Protein AF-A0AAV0WP36-F1 (afdb_monomer_lite)

Radius of gyration: 12.71 Å; chains: 1; bounding box: 30×23×37 Å

Secondary structure (DSSP, 8-state):
-EEE--HHHHHHHHHHTTS-EEEEEE-SSSTT--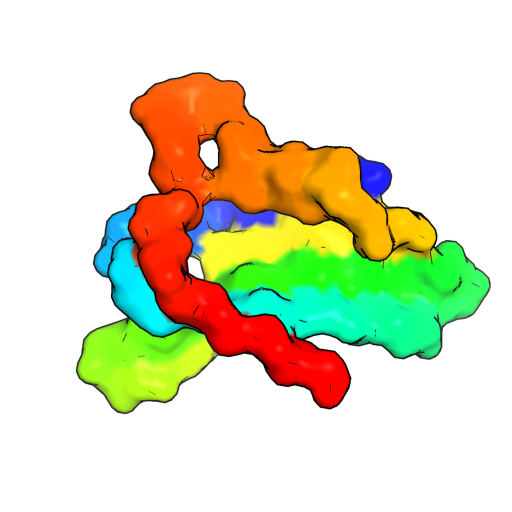EEEEEEEE-TTS-EEEEEEEEES--SHHHHHHHHH--SSS-S---S-EE---

Foldseek 3Di:
DDKDADPVLLVVLVVFLQDEWEWDKDFPPDPVGWIKIWIWGQDPVRDTDGSMIDTGSDDDPVRVCCNQADDDPDGSHPYPDYDYDD

Structure (mmCIF, N/CA/C/O backbone):
data_AF-A0AAV0WP36-F1
#
_entry.id   AF-A0AAV0WP36-F1
#
loop_
_atom_site.group_PDB
_atom_site.id
_atom_site.type_symbol
_atom_site.label_atom_id
_atom_site.label_alt_id
_atom_site.label_comp_id
_atom_site.label_asym_id
_atom_site.label_entity_id
_atom_site.label_seq_id
_atom_site.pdbx_PDB_ins_code
_atom_site.Cartn_x
_atom_site.Cartn_y
_atom_site.Cartn_z
_atom_site.occupancy
_atom_site.B_iso_or_equiv
_atom_site.auth_seq_id
_atom_site.auth_comp_id
_atom_site.auth_asym_id
_atom_site.auth_atom_id
_atom_site.pdbx_PDB_model_num
ATOM 1 N N . MET A 1 1 ? 10.999 1.410 -7.401 1.00 86.94 1 MET A N 1
ATOM 2 C CA . MET A 1 1 ? 9.810 1.418 -6.531 1.00 86.94 1 MET A CA 1
ATOM 3 C C . MET A 1 1 ? 9.776 2.734 -5.782 1.00 86.94 1 MET A C 1
ATOM 5 O O . MET A 1 1 ? 10.785 3.096 -5.189 1.00 86.94 1 MET A O 1
ATOM 9 N N . LEU A 1 2 ? 8.650 3.432 -5.842 1.00 91.88 2 LEU A N 1
ATOM 10 C CA . LEU A 1 2 ? 8.376 4.676 -5.134 1.00 91.88 2 LEU A CA 1
ATOM 11 C C . LEU A 1 2 ? 7.147 4.452 -4.252 1.00 91.88 2 LEU A C 1
ATOM 13 O O . LEU A 1 2 ? 6.141 3.951 -4.743 1.00 91.88 2 LEU A O 1
ATOM 17 N N . ILE A 1 3 ? 7.238 4.810 -2.973 1.00 92.12 3 ILE A N 1
ATOM 18 C CA . ILE A 1 3 ? 6.126 4.710 -2.022 1.00 92.12 3 ILE A CA 1
ATOM 19 C C . ILE A 1 3 ? 5.671 6.125 -1.685 1.00 92.12 3 ILE A C 1
ATOM 21 O O . ILE A 1 3 ? 6.498 6.964 -1.328 1.00 92.12 3 ILE A O 1
ATOM 25 N N . ILE A 1 4 ? 4.368 6.370 -1.797 1.00 92.31 4 ILE A N 1
ATOM 26 C CA . ILE A 1 4 ? 3.736 7.643 -1.457 1.00 92.31 4 ILE A CA 1
ATOM 27 C C . ILE A 1 4 ? 2.807 7.392 -0.272 1.00 92.31 4 ILE A C 1
ATOM 29 O O . ILE A 1 4 ? 1.879 6.584 -0.353 1.00 92.31 4 ILE A O 1
ATOM 33 N N . LEU A 1 5 ? 3.097 8.082 0.828 1.00 90.50 5 LEU A N 1
ATOM 34 C CA . LEU A 1 5 ? 2.336 8.046 2.069 1.00 90.50 5 LEU A CA 1
ATOM 35 C C . LEU A 1 5 ? 2.427 9.430 2.718 1.00 90.50 5 LEU A C 1
ATOM 37 O O . LEU A 1 5 ? 3.486 9.807 3.222 1.00 90.50 5 LEU A O 1
ATOM 41 N N . THR A 1 6 ? 1.345 10.203 2.674 1.00 91.88 6 THR A N 1
ATOM 42 C CA . THR A 1 6 ? 1.272 11.495 3.371 1.00 91.88 6 THR A CA 1
ATOM 43 C C . THR A 1 6 ? 1.053 11.292 4.871 1.00 91.88 6 THR A C 1
ATOM 45 O O . THR A 1 6 ? 0.647 10.215 5.309 1.00 91.88 6 THR A O 1
ATOM 48 N N . GLU A 1 7 ? 1.283 12.325 5.686 1.00 90.56 7 GLU A N 1
ATOM 49 C CA . GLU A 1 7 ? 1.008 12.230 7.128 1.00 90.56 7 GLU A CA 1
ATOM 50 C C . GLU A 1 7 ? -0.482 11.979 7.415 1.00 90.56 7 GLU A C 1
ATOM 52 O O . GLU A 1 7 ? -0.799 11.127 8.239 1.00 90.56 7 GLU A O 1
ATOM 57 N N . THR A 1 8 ? -1.401 12.594 6.661 1.00 92.44 8 THR A N 1
ATOM 58 C CA . THR A 1 8 ? -2.842 12.305 6.775 1.00 92.44 8 THR A CA 1
ATOM 59 C C . THR A 1 8 ? -3.153 10.849 6.439 1.00 92.44 8 THR A C 1
ATOM 61 O O . THR A 1 8 ? -3.832 10.166 7.200 1.00 92.44 8 THR A O 1
ATOM 64 N N . GLN A 1 9 ? -2.619 10.334 5.330 1.00 92.38 9 GLN A N 1
ATOM 65 C CA . GLN A 1 9 ? -2.808 8.936 4.942 1.00 92.38 9 GLN A CA 1
ATOM 66 C C . GLN A 1 9 ? -2.250 7.969 5.991 1.00 92.38 9 GLN A C 1
ATOM 68 O O . GLN A 1 9 ? -2.854 6.942 6.282 1.00 92.38 9 GLN A O 1
ATOM 73 N N . LYS A 1 10 ? -1.126 8.327 6.611 1.00 89.62 10 LYS A N 1
ATOM 74 C CA . LYS A 1 10 ? -0.509 7.574 7.700 1.00 89.62 10 LYS A CA 1
ATOM 75 C C . LYS A 1 10 ? -1.363 7.565 8.967 1.00 89.62 10 LYS A C 1
ATOM 77 O O . LYS A 1 10 ? -1.455 6.529 9.619 1.00 89.62 10 LYS A O 1
ATOM 82 N N . GLU A 1 11 ? -1.988 8.681 9.329 1.00 91.31 11 GLU A N 1
ATOM 83 C CA . GLU A 1 11 ? -2.940 8.746 10.446 1.00 91.31 11 GLU A CA 1
ATOM 84 C C . GLU A 1 11 ? -4.197 7.919 10.170 1.00 91.31 11 GLU A C 1
ATOM 86 O O . GLU A 1 11 ? -4.628 7.147 11.026 1.00 91.31 11 GLU A O 1
ATOM 91 N N . VAL A 1 12 ? -4.726 8.000 8.949 1.00 91.12 12 VAL A N 1
ATOM 92 C CA . VAL A 1 12 ? -5.860 7.190 8.491 1.00 91.12 12 VAL A CA 1
ATOM 93 C C . VAL A 1 12 ? -5.516 5.696 8.529 1.00 91.12 12 VAL A C 1
ATOM 95 O O . VAL A 1 12 ? -6.281 4.897 9.070 1.00 91.12 12 VAL A O 1
ATOM 98 N N . LEU A 1 13 ? -4.326 5.312 8.059 1.00 88.81 13 LEU A N 1
ATOM 99 C CA . LEU A 1 13 ? -3.842 3.933 8.110 1.00 88.81 13 LEU A CA 1
ATOM 100 C C . LEU A 1 13 ? -3.672 3.436 9.552 1.00 88.81 13 LEU A C 1
ATOM 102 O O . LEU A 1 13 ? -4.017 2.298 9.849 1.00 88.81 13 LEU A O 1
ATOM 106 N N . LYS A 1 14 ? -3.207 4.285 10.476 1.00 87.62 14 LYS A N 1
ATOM 107 C CA . LYS A 1 14 ? -3.159 3.948 11.909 1.00 87.62 14 LYS A CA 1
ATOM 108 C C . LYS A 1 14 ? -4.553 3.773 12.517 1.00 87.62 14 LYS A C 1
ATOM 110 O O . LYS A 1 14 ? -4.719 2.898 13.361 1.00 87.62 14 LYS A O 1
ATOM 115 N N . LYS A 1 15 ? -5.531 4.596 12.116 1.00 90.88 15 LYS A N 1
ATOM 116 C CA . LYS A 1 15 ? -6.903 4.551 12.648 1.00 90.88 15 LYS A CA 1
ATOM 117 C C . LYS A 1 15 ? -7.665 3.314 12.159 1.00 90.88 15 LYS A C 1
ATOM 119 O O . LYS A 1 15 ? -8.320 2.663 12.965 1.00 90.88 15 LYS A O 1
ATOM 124 N N . PHE A 1 16 ? -7.563 2.979 10.872 1.00 90.44 16 PHE A N 1
ATOM 125 C CA . PHE A 1 16 ? -8.412 1.955 10.240 1.00 90.44 16 PHE A CA 1
ATOM 126 C C . PHE A 1 16 ? -7.666 0.717 9.733 1.00 90.44 16 PHE A C 1
ATOM 128 O O . PHE A 1 16 ? -8.295 -0.279 9.381 1.00 90.44 16 PHE A O 1
ATOM 135 N N . GLY A 1 17 ? -6.332 0.727 9.715 1.00 85.44 17 GLY A N 1
ATOM 136 C CA . GLY A 1 17 ? -5.521 -0.345 9.128 1.00 85.44 17 GLY A CA 1
ATOM 137 C C . GLY A 1 17 ? -5.527 -1.671 9.892 1.00 85.44 17 GLY A C 1
ATOM 138 O O . GLY A 1 17 ? -4.997 -2.660 9.392 1.00 85.44 17 GLY A O 1
ATOM 139 N N . SER A 1 18 ? -6.122 -1.724 11.087 1.00 83.56 18 SER A N 1
ATOM 140 C CA . SER A 1 18 ? -6.411 -2.972 11.809 1.00 83.56 18 SER A CA 1
ATOM 141 C C . SER A 1 18 ? -7.721 -3.639 11.370 1.00 83.56 18 SER A C 1
ATOM 143 O O . SER A 1 18 ? -7.947 -4.801 11.704 1.00 83.56 18 SER A O 1
ATOM 145 N N . GLY A 1 19 ? -8.572 -2.912 10.639 1.00 83.94 19 GLY A N 1
ATOM 146 C CA . GLY A 1 19 ? -9.858 -3.370 10.129 1.00 83.94 19 GLY A CA 1
ATOM 147 C C . GLY A 1 19 ? -9.735 -4.115 8.801 1.00 83.94 19 GLY A C 1
ATOM 148 O O . GLY A 1 19 ? -8.866 -4.966 8.626 1.00 83.94 19 GLY A O 1
ATOM 149 N N . LYS A 1 20 ? -10.636 -3.815 7.860 1.00 85.62 20 LYS A N 1
ATOM 150 C CA . LYS A 1 20 ? -10.592 -4.369 6.501 1.00 85.62 20 LYS A CA 1
ATOM 151 C C . LYS A 1 20 ? -9.657 -3.537 5.632 1.00 85.62 20 LYS A C 1
ATOM 153 O O . LYS A 1 20 ? -9.719 -2.308 5.647 1.00 85.62 20 LYS A O 1
ATOM 158 N N . LEU A 1 21 ? -8.843 -4.231 4.848 1.00 86.69 21 LEU A N 1
ATOM 159 C CA . LEU A 1 21 ? -7.986 -3.639 3.833 1.00 86.69 21 LEU A CA 1
ATOM 160 C C . LEU A 1 21 ? -8.313 -4.244 2.476 1.00 86.69 21 LEU A C 1
ATOM 162 O O . LEU A 1 21 ? -8.414 -5.469 2.353 1.00 86.69 21 LEU A O 1
ATOM 166 N N . CYS A 1 22 ? -8.389 -3.381 1.472 1.00 90.06 22 CYS A N 1
ATOM 167 C CA . CYS A 1 22 ? -8.386 -3.775 0.073 1.00 90.06 22 CYS A CA 1
ATOM 168 C C . CYS A 1 22 ? -7.037 -3.381 -0.524 1.00 90.06 22 CYS A C 1
ATOM 170 O O . CYS A 1 22 ? -6.563 -2.259 -0.330 1.00 90.06 22 CYS A O 1
ATOM 172 N N . ILE A 1 23 ? -6.404 -4.315 -1.225 1.00 89.62 23 ILE A N 1
ATOM 173 C CA . ILE A 1 23 ? -5.142 -4.069 -1.917 1.00 89.62 23 ILE A CA 1
ATOM 174 C C . ILE A 1 23 ? -5.377 -4.398 -3.377 1.00 89.62 23 ILE A C 1
ATOM 176 O O . ILE A 1 23 ? -5.607 -5.557 -3.710 1.00 89.62 23 ILE A O 1
ATOM 180 N N . ASP A 1 24 ? -5.298 -3.380 -4.220 1.00 88.94 24 ASP A N 1
ATOM 181 C CA . ASP A 1 24 ? -5.473 -3.526 -5.660 1.00 88.94 24 ASP A CA 1
ATOM 182 C C . ASP A 1 24 ? -4.210 -3.074 -6.389 1.00 88.94 24 ASP A C 1
ATOM 184 O O . ASP A 1 24 ? -3.513 -2.154 -5.946 1.00 88.94 24 ASP A O 1
ATOM 188 N N . SER A 1 25 ? -3.902 -3.733 -7.503 1.00 87.62 25 SER A N 1
ATOM 189 C CA . SER A 1 25 ? -2.792 -3.350 -8.358 1.00 87.62 25 SER A CA 1
ATOM 190 C C . SER A 1 25 ? -3.238 -3.196 -9.799 1.00 87.62 25 SER A C 1
ATOM 192 O O . SER A 1 25 ? -3.542 -4.165 -10.491 1.00 87.62 25 SER A O 1
ATOM 194 N N . THR A 1 26 ? -3.149 -1.968 -10.296 1.00 85.69 26 THR A N 1
ATOM 195 C CA . THR A 1 26 ? -3.437 -1.676 -11.698 1.00 85.69 26 THR A CA 1
ATOM 196 C C . THR A 1 26 ? -2.194 -1.931 -12.551 1.00 85.69 26 THR A C 1
ATOM 198 O O . THR A 1 26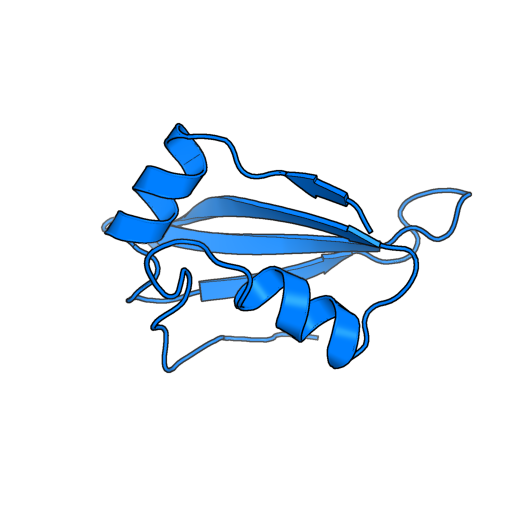 ? -1.091 -1.471 -12.234 1.00 85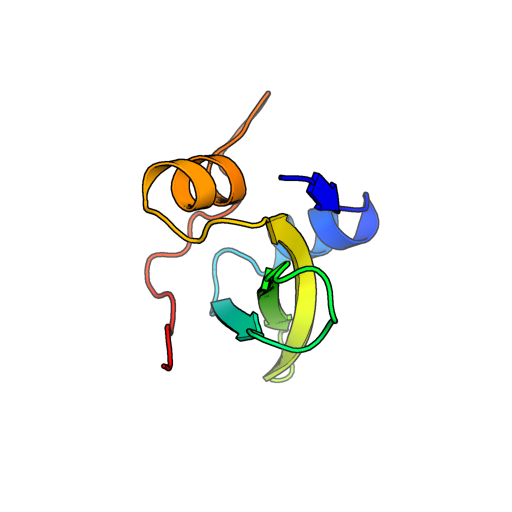.69 26 THR A O 1
ATOM 201 N N . HIS A 1 27 ? -2.375 -2.694 -13.630 1.00 80.56 27 HIS A N 1
ATOM 202 C CA . HIS A 1 27 ? -1.332 -3.059 -14.588 1.00 80.56 27 HIS A CA 1
ATOM 203 C C . HIS A 1 27 ? -1.627 -2.406 -15.942 1.00 80.56 27 HIS A C 1
ATOM 205 O O . HIS A 1 27 ? -2.786 -2.249 -16.317 1.00 80.56 27 HIS A O 1
ATOM 211 N N . GLY A 1 28 ? -0.586 -2.043 -16.696 1.00 70.06 28 GLY A N 1
ATOM 212 C CA . GLY A 1 28 ? -0.741 -1.599 -18.091 1.00 70.06 28 GLY A CA 1
ATOM 213 C C . GLY A 1 28 ? -1.422 -0.237 -18.280 1.00 70.06 28 GLY A C 1
ATOM 214 O O . GLY A 1 28 ? -1.836 0.093 -19.385 1.00 70.06 28 GLY A O 1
ATOM 215 N N . THR A 1 29 ? -1.519 0.578 -17.229 1.00 73.31 29 THR A N 1
ATOM 216 C CA . THR A 1 29 ? -2.152 1.910 -17.273 1.00 73.31 29 THR A CA 1
ATOM 217 C C . THR A 1 29 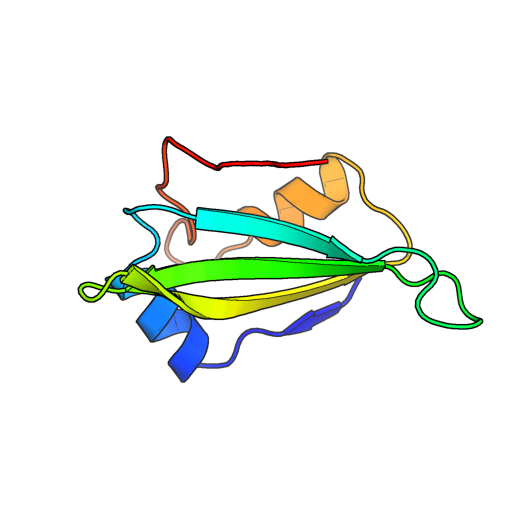? -1.243 3.004 -17.846 1.00 73.31 29 THR A C 1
ATOM 219 O O . THR A 1 29 ? -1.653 4.157 -17.961 1.00 73.31 29 THR A O 1
ATOM 222 N N . ASN A 1 30 ? 0.003 2.675 -18.206 1.00 78.81 30 ASN A N 1
ATOM 223 C CA . ASN A 1 30 ? 0.974 3.603 -18.784 1.00 78.81 30 ASN A CA 1
ATOM 224 C C . ASN A 1 30 ? 1.934 2.896 -19.756 1.00 78.81 30 ASN A C 1
ATOM 226 O O . ASN A 1 30 ? 2.156 1.691 -19.670 1.00 78.81 30 ASN A O 1
ATOM 230 N N . GLN A 1 31 ? 2.571 3.681 -20.631 1.00 84.62 31 GLN A N 1
ATOM 231 C CA . GLN A 1 31 ? 3.541 3.206 -21.632 1.00 84.62 31 GLN A CA 1
ATOM 232 C C . GLN A 1 31 ? 4.865 2.677 -21.050 1.00 84.62 31 GLN A C 1
ATOM 234 O O . GLN A 1 31 ? 5.711 2.179 -21.787 1.00 84.62 31 GLN A O 1
ATOM 239 N N . TYR A 1 32 ? 5.073 2.812 -19.739 1.00 84.44 32 TYR A N 1
ATOM 240 C CA . TYR A 1 32 ? 6.333 2.499 -19.068 1.00 84.44 32 TYR A CA 1
ATOM 241 C C . TYR A 1 32 ? 6.273 1.202 -18.252 1.00 84.44 32 TYR A C 1
ATOM 243 O O . TYR A 1 32 ? 7.233 0.879 -17.553 1.00 84.44 32 TYR A O 1
ATOM 251 N N . ASN A 1 33 ? 5.162 0.457 -18.329 1.00 84.12 33 ASN A N 1
ATOM 252 C CA . ASN A 1 33 ? 4.936 -0.778 -17.574 1.00 84.12 33 ASN A CA 1
ATOM 253 C C . ASN A 1 33 ? 5.169 -0.617 -16.059 1.00 84.12 33 ASN A C 1
ATOM 255 O O . ASN A 1 33 ? 5.606 -1.550 -15.380 1.00 84.12 33 ASN A O 1
ATOM 259 N N . PHE A 1 34 ? 4.889 0.569 -15.511 1.00 89.56 34 PHE A N 1
ATOM 260 C CA . PHE A 1 34 ? 4.793 0.722 -14.064 1.00 89.56 34 PHE A CA 1
ATOM 261 C C . PHE A 1 34 ? 3.435 0.227 -13.596 1.00 89.56 34 PHE A C 1
ATOM 263 O O . PHE A 1 34 ? 2.409 0.572 -14.181 1.00 89.56 34 PHE A O 1
ATOM 270 N N . ASN A 1 35 ? 3.444 -0.512 -12.498 1.00 90.50 35 ASN A N 1
ATOM 271 C CA . ASN A 1 35 ? 2.245 -0.883 -11.781 1.00 90.50 35 ASN A CA 1
ATOM 272 C C . ASN A 1 35 ? 2.026 0.072 -10.613 1.00 90.50 35 ASN A C 1
ATOM 274 O O . ASN A 1 35 ? 2.988 0.488 -9.957 1.00 90.50 35 ASN A O 1
ATOM 278 N N . LEU A 1 36 ? 0.760 0.382 -10.354 1.00 92.50 36 LEU A N 1
ATOM 279 C CA . LEU A 1 36 ? 0.330 1.125 -9.179 1.00 92.50 36 LEU A CA 1
ATOM 280 C C . LEU A 1 36 ? -0.417 0.167 -8.260 1.00 92.50 36 LEU A C 1
ATOM 282 O O . LEU A 1 36 ? -1.540 -0.230 -8.566 1.00 92.50 36 LEU A O 1
ATOM 286 N N . THR A 1 37 ? 0.205 -0.169 -7.136 1.00 92.69 37 THR A N 1
ATOM 287 C CA . THR A 1 37 ? -0.431 -0.901 -6.043 1.00 92.69 37 THR A CA 1
ATOM 288 C C . THR A 1 37 ? -0.951 0.091 -5.008 1.00 92.69 37 THR A C 1
ATOM 290 O O . THR A 1 37 ? -0.203 0.947 -4.532 1.00 92.69 37 THR A O 1
ATOM 293 N N . THR A 1 38 ? -2.223 -0.026 -4.647 1.00 93.50 38 THR A N 1
ATOM 294 C CA . THR A 1 38 ? -2.915 0.876 -3.722 1.00 93.50 38 THR A CA 1
ATOM 295 C C . THR A 1 38 ? -3.410 0.097 -2.513 1.00 93.50 38 THR A C 1
ATOM 297 O O . THR A 1 38 ? -3.999 -0.969 -2.664 1.00 93.50 38 THR A O 1
ATOM 300 N N . ILE A 1 39 ? -3.191 0.639 -1.315 1.00 92.12 39 ILE A N 1
ATOM 301 C CA . ILE A 1 39 ? -3.835 0.165 -0.087 1.00 92.12 39 ILE A CA 1
ATOM 302 C C . ILE A 1 39 ? -5.025 1.070 0.185 1.00 92.12 39 ILE A C 1
ATOM 304 O O . ILE A 1 39 ? -4.861 2.281 0.342 1.00 92.12 39 ILE A O 1
ATOM 308 N N . VAL A 1 40 ? -6.205 0.474 0.280 1.00 93.38 40 VAL A N 1
ATOM 309 C CA . VAL A 1 40 ? -7.448 1.145 0.644 1.00 93.38 40 VAL A CA 1
ATOM 310 C C . VAL A 1 40 ? -7.883 0.627 2.010 1.00 93.38 40 VAL A C 1
ATOM 312 O O . VAL A 1 40 ? -8.031 -0.581 2.205 1.00 93.38 40 VAL A O 1
ATOM 315 N N . VAL A 1 41 ? -8.058 1.536 2.967 1.00 92.62 41 VAL A N 1
ATOM 316 C CA . VAL A 1 41 ? -8.713 1.222 4.244 1.00 92.62 41 VAL A CA 1
ATOM 317 C C . VAL A 1 41 ? -10.210 1.434 4.103 1.00 92.62 41 VAL A C 1
ATOM 319 O O . VAL A 1 41 ? -10.637 2.290 3.330 1.00 92.62 41 VAL A O 1
ATOM 322 N N . ILE A 1 42 ? -10.990 0.681 4.869 1.00 92.69 42 ILE A N 1
ATOM 323 C CA . ILE A 1 42 ? -12.430 0.904 4.998 1.00 92.69 42 ILE A CA 1
ATOM 324 C C . ILE A 1 42 ? -12.690 1.636 6.314 1.00 92.69 42 ILE A C 1
ATOM 326 O O . ILE A 1 42 ? -12.234 1.177 7.366 1.00 92.69 42 ILE A O 1
ATOM 330 N N . ASP A 1 43 ? -13.383 2.769 6.250 1.00 90.44 43 ASP A N 1
ATOM 331 C CA . ASP A 1 43 ? -13.728 3.569 7.426 1.00 90.44 43 ASP A CA 1
ATOM 332 C C . ASP A 1 43 ? -14.934 2.999 8.206 1.00 90.44 43 ASP A C 1
ATOM 334 O O . ASP A 1 43 ? -15.459 1.922 7.904 1.00 90.44 43 ASP A O 1
ATOM 338 N N . GLU A 1 44 ? -15.368 3.704 9.255 1.00 91.81 44 GLU A N 1
ATOM 339 C CA . GLU A 1 44 ? -16.503 3.295 10.088 1.00 91.81 44 GLU A CA 1
ATOM 340 C C . GLU A 1 44 ? -17.864 3.325 9.368 1.00 91.81 44 GLU A C 1
ATOM 342 O O . GLU A 1 44 ? -18.807 2.681 9.832 1.00 91.81 44 GLU A O 1
ATOM 347 N N . PHE A 1 45 ? -17.966 4.021 8.234 1.00 93.38 45 PHE A N 1
ATOM 348 C CA . PHE A 1 45 ? -19.168 4.104 7.403 1.00 93.38 45 PHE A CA 1
ATOM 349 C C . PHE A 1 45 ? -19.162 3.094 6.250 1.00 93.38 45 PHE A C 1
ATOM 351 O O . PHE A 1 45 ? -20.173 2.936 5.570 1.00 93.38 45 PHE A O 1
ATOM 358 N N . GLY A 1 46 ? -18.062 2.357 6.070 1.00 90.81 46 GLY A N 1
ATOM 359 C CA . GLY A 1 46 ? -17.898 1.406 4.975 1.00 90.81 46 GLY A CA 1
ATOM 360 C C . GLY A 1 46 ? -17.309 2.023 3.706 1.00 90.81 46 GLY A C 1
ATOM 361 O O . GLY A 1 46 ? -17.248 1.336 2.688 1.00 90.81 46 GLY A O 1
ATOM 362 N N . GLU A 1 47 ? -16.850 3.273 3.762 1.00 93.56 47 GLU A N 1
ATOM 363 C CA . GLU A 1 47 ? -16.272 3.982 2.626 1.00 93.56 47 GLU A CA 1
ATOM 364 C C . GLU A 1 47 ? -14.776 3.675 2.488 1.00 93.56 47 GLU A C 1
ATOM 366 O O . GLU A 1 47 ? -14.032 3.543 3.466 1.00 93.56 47 GLU A O 1
ATOM 371 N N . GLY A 1 48 ? -14.326 3.540 1.241 1.00 92.81 48 GLY A N 1
ATOM 372 C CA . GLY A 1 48 ? -12.934 3.248 0.919 1.00 92.81 48 GLY A CA 1
ATOM 373 C C . GLY A 1 48 ? -12.083 4.513 0.853 1.00 92.81 48 GLY A C 1
ATOM 374 O O . GLY A 1 48 ? -12.378 5.423 0.081 1.00 92.81 48 GLY A O 1
ATOM 375 N N . TYR A 1 49 ? -10.971 4.541 1.588 1.00 93.81 49 TYR A N 1
ATOM 376 C CA . TYR A 1 49 ? -9.984 5.617 1.511 1.00 93.81 49 TYR A CA 1
ATOM 377 C C . TYR A 1 49 ? -8.600 5.098 1.083 1.00 93.81 49 TYR A C 1
ATOM 379 O O . TYR A 1 49 ? -8.055 4.202 1.737 1.00 93.81 49 TYR A O 1
ATOM 387 N N . PRO A 1 50 ? -7.976 5.665 0.031 1.00 94.00 50 PRO A N 1
ATOM 388 C CA . PRO A 1 50 ? -6.650 5.252 -0.419 1.00 94.00 50 PRO A CA 1
ATOM 389 C C . PRO A 1 50 ? -5.562 5.752 0.545 1.00 94.00 50 PRO A C 1
ATOM 391 O O . PRO A 1 50 ? -5.149 6.916 0.533 1.00 94.00 50 PRO A O 1
ATOM 394 N N . ALA A 1 51 ? -5.082 4.844 1.388 1.00 92.50 51 ALA A N 1
ATOM 395 C CA . ALA A 1 51 ? -4.191 5.127 2.505 1.00 92.50 51 ALA A CA 1
ATOM 396 C C . ALA A 1 51 ? -2.702 4.927 2.186 1.00 92.50 51 ALA A C 1
ATOM 398 O O . ALA A 1 51 ? -1.864 5.364 2.965 1.00 92.50 51 ALA A O 1
ATOM 399 N N . ALA A 1 52 ? -2.336 4.288 1.073 1.00 93.06 52 ALA A N 1
ATOM 400 C CA . ALA A 1 52 ? -0.950 4.258 0.603 1.00 93.06 52 ALA A CA 1
ATOM 401 C C . ALA A 1 52 ? -0.871 3.888 -0.880 1.00 93.06 52 ALA A C 1
ATOM 403 O O . ALA A 1 52 ? -1.686 3.107 -1.371 1.00 93.06 52 ALA A O 1
ATOM 404 N N . PHE A 1 53 ? 0.164 4.378 -1.562 1.00 93.38 53 PHE A N 1
ATOM 405 C CA . PHE A 1 53 ? 0.437 4.041 -2.959 1.00 93.38 53 PHE A CA 1
ATOM 406 C C . PHE A 1 53 ? 1.866 3.530 -3.141 1.00 93.38 53 PHE A C 1
ATOM 408 O O . PHE A 1 53 ? 2.814 4.062 -2.558 1.00 93.38 53 PHE A O 1
ATOM 415 N N . CYS A 1 54 ? 2.031 2.536 -4.008 1.00 93.19 54 CYS A N 1
ATOM 416 C CA . CYS A 1 54 ? 3.315 2.006 -4.437 1.00 93.19 54 CYS A CA 1
ATOM 417 C C . CYS A 1 54 ? 3.375 1.965 -5.959 1.00 93.19 54 CYS A C 1
ATOM 419 O O . CYS A 1 54 ? 2.589 1.276 -6.603 1.00 93.19 54 CYS A O 1
ATOM 421 N N . ILE A 1 55 ? 4.338 2.681 -6.532 1.00 92.56 55 ILE A N 1
ATOM 422 C CA . ILE A 1 55 ? 4.625 2.656 -7.964 1.00 92.56 55 ILE A CA 1
ATOM 423 C C . ILE A 1 55 ? 5.868 1.798 -8.178 1.00 92.56 55 ILE A C 1
ATOM 425 O O . ILE A 1 55 ? 6.958 2.110 -7.681 1.00 92.56 55 ILE A O 1
ATOM 429 N N . SER A 1 56 ? 5.730 0.702 -8.918 1.00 91.56 56 SER A N 1
ATOM 430 C CA . SER A 1 56 ? 6.818 -0.253 -9.134 1.00 91.56 56 SER A CA 1
ATOM 431 C C . SER A 1 56 ? 6.717 -0.943 -10.489 1.00 91.56 56 SER A C 1
ATOM 433 O O . SER A 1 56 ? 5.637 -1.302 -10.940 1.00 91.56 56 SER A O 1
ATOM 435 N N . THR A 1 57 ? 7.858 -1.209 -11.124 1.00 90.38 57 THR A N 1
ATOM 436 C CA . THR A 1 57 ? 7.922 -2.084 -12.309 1.00 90.38 57 THR A CA 1
ATOM 437 C C . THR A 1 57 ? 7.726 -3.558 -11.960 1.00 90.38 57 THR A C 1
ATOM 439 O O . THR A 1 57 ? 7.510 -4.375 -12.848 1.00 90.38 57 THR A O 1
ATOM 442 N N . LYS A 1 58 ? 7.815 -3.916 -10.673 1.00 88.56 58 LYS A N 1
ATOM 443 C CA . LYS A 1 58 ? 7.686 -5.287 -10.173 1.00 88.56 58 LYS A CA 1
ATOM 444 C C . LYS A 1 58 ? 6.677 -5.366 -9.038 1.00 88.56 58 LYS A C 1
ATOM 446 O O . LYS A 1 58 ? 6.737 -4.560 -8.107 1.00 88.56 58 LYS A O 1
ATOM 451 N N . ILE A 1 59 ? 5.822 -6.380 -9.103 1.00 88.12 59 ILE A N 1
ATOM 452 C CA . ILE A 1 59 ? 4.949 -6.817 -8.014 1.00 88.12 59 ILE A CA 1
ATOM 453 C C . ILE A 1 59 ? 5.374 -8.242 -7.676 1.00 88.12 59 ILE A C 1
ATOM 455 O O . ILE A 1 59 ? 4.860 -9.214 -8.217 1.00 88.12 59 ILE A O 1
ATOM 459 N N . ASP A 1 60 ? 6.399 -8.350 -6.839 1.00 89.19 60 ASP A N 1
ATOM 460 C CA . ASP A 1 60 ? 6.871 -9.618 -6.293 1.00 89.19 60 ASP A CA 1
ATOM 461 C C . ASP A 1 60 ? 6.872 -9.548 -4.761 1.00 89.19 60 ASP A C 1
AT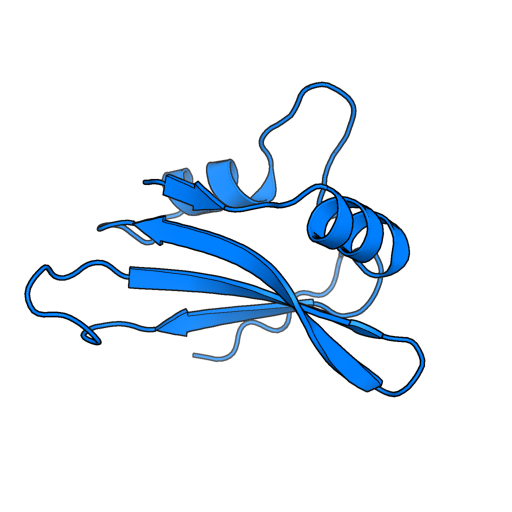OM 463 O O . ASP A 1 60 ? 6.711 -8.475 -4.166 1.00 89.19 60 ASP A O 1
ATOM 467 N N . GLU A 1 61 ? 7.060 -10.699 -4.121 1.00 86.69 61 GLU A N 1
ATOM 468 C CA . GLU A 1 61 ? 7.049 -10.834 -2.663 1.00 86.69 61 GLU A CA 1
ATOM 469 C C . GLU A 1 61 ? 7.999 -9.846 -1.976 1.00 86.69 61 GLU A C 1
ATOM 471 O O . GLU A 1 61 ? 7.643 -9.226 -0.974 1.00 86.69 61 GLU A O 1
ATOM 476 N N . ARG A 1 62 ? 9.195 -9.632 -2.533 1.00 87.19 62 ARG A N 1
ATOM 477 C CA . ARG A 1 62 ? 10.206 -8.758 -1.933 1.00 87.19 62 ARG A CA 1
ATOM 478 C C . ARG A 1 62 ? 9.768 -7.296 -1.962 1.00 87.19 62 ARG A C 1
ATOM 480 O O . ARG A 1 62 ? 9.922 -6.593 -0.962 1.00 87.19 62 ARG A O 1
ATOM 487 N N . HIS A 1 63 ? 9.236 -6.834 -3.093 1.00 87.38 63 HIS A N 1
ATOM 488 C CA . HIS A 1 63 ? 8.763 -5.455 -3.246 1.00 87.38 63 HIS A CA 1
ATOM 489 C C . HIS A 1 63 ? 7.527 -5.196 -2.384 1.00 87.38 63 HIS A C 1
ATOM 491 O O . HIS A 1 63 ? 7.464 -4.177 -1.696 1.00 87.38 63 HIS A O 1
ATOM 497 N N . MET A 1 64 ? 6.580 -6.135 -2.369 1.00 87.88 64 MET A N 1
ATOM 498 C CA . MET A 1 64 ? 5.352 -6.003 -1.587 1.00 87.88 64 MET A CA 1
ATOM 499 C C . MET A 1 64 ? 5.622 -6.094 -0.086 1.00 87.88 64 MET A C 1
ATOM 501 O O . MET A 1 64 ? 5.105 -5.280 0.673 1.00 87.88 64 MET A O 1
ATOM 505 N N . THR A 1 65 ? 6.534 -6.967 0.350 1.00 85.25 65 THR A N 1
ATOM 506 C CA . THR A 1 65 ? 6.978 -6.996 1.751 1.00 85.25 65 THR A CA 1
ATOM 507 C C . THR A 1 65 ? 7.568 -5.646 2.154 1.00 85.25 65 THR A C 1
ATOM 509 O O . THR A 1 65 ? 7.248 -5.106 3.206 1.00 85.25 65 THR A O 1
ATOM 512 N N . PHE A 1 66 ? 8.393 -5.028 1.310 1.00 85.69 66 PHE A N 1
ATOM 513 C CA . PHE A 1 66 ? 8.944 -3.713 1.626 1.00 85.69 66 PHE A CA 1
ATOM 514 C C . PHE A 1 66 ? 7.868 -2.617 1.690 1.00 85.69 66 PHE A C 1
ATOM 516 O O . PHE A 1 66 ? 7.941 -1.757 2.568 1.00 85.69 66 PHE A O 1
ATOM 523 N N . PHE A 1 67 ? 6.877 -2.654 0.793 1.00 87.06 67 PHE A N 1
ATOM 524 C CA . PHE A 1 67 ? 5.749 -1.720 0.798 1.00 87.06 67 PHE A CA 1
ATOM 525 C C . PHE A 1 67 ? 4.882 -1.864 2.057 1.00 87.06 67 PHE A C 1
ATOM 527 O O . PHE A 1 67 ? 4.518 -0.860 2.662 1.00 87.06 67 PHE A O 1
ATOM 534 N N . PHE A 1 68 ? 4.626 -3.094 2.503 1.00 82.69 68 PHE A N 1
ATOM 535 C CA . PHE A 1 68 ? 3.781 -3.372 3.666 1.00 82.69 68 PHE A CA 1
ATOM 536 C C . PHE A 1 68 ? 4.506 -3.227 5.017 1.00 82.69 68 PHE A C 1
ATOM 538 O O . PHE A 1 68 ? 3.874 -2.873 6.013 1.00 82.69 68 PHE A O 1
ATOM 545 N N . PHE A 1 69 ? 5.824 -3.470 5.078 1.00 71.12 69 PHE A N 1
ATOM 546 C CA . PHE A 1 69 ? 6.534 -3.676 6.352 1.00 71.12 69 PHE A CA 1
ATOM 547 C C . PHE A 1 69 ? 7.595 -2.624 6.731 1.00 71.12 69 PHE A C 1
ATOM 549 O O . PHE A 1 69 ? 8.144 -2.702 7.839 1.00 71.12 69 PHE A O 1
ATOM 556 N N . LYS A 1 70 ? 7.930 -1.629 5.890 1.00 56.50 70 LYS A N 1
ATOM 557 C CA . LYS A 1 70 ? 9.087 -0.759 6.198 1.00 56.50 70 LYS A CA 1
ATOM 558 C C . LYS A 1 70 ? 8.821 0.389 7.189 1.00 56.50 70 LYS A C 1
ATOM 560 O O . LYS A 1 70 ? 7.839 1.113 7.110 1.00 56.50 70 LYS A O 1
ATOM 565 N N . ASN A 1 71 ? 9.812 0.582 8.068 1.00 52.81 71 ASN A N 1
ATOM 566 C CA . ASN A 1 71 ? 9.734 0.943 9.481 1.00 52.81 71 ASN A CA 1
ATOM 567 C C . ASN A 1 71 ? 10.737 2.048 9.899 1.00 52.81 71 ASN A C 1
ATOM 569 O O . ASN A 1 71 ? 11.859 2.076 9.388 1.00 52.81 71 ASN A O 1
ATOM 573 N N . LYS A 1 72 ? 10.376 2.822 10.935 1.00 36.22 72 LYS A N 1
ATOM 574 C CA . LYS A 1 72 ? 11.196 3.141 12.131 1.00 36.22 72 LYS A CA 1
ATOM 575 C C . LYS A 1 72 ? 10.241 3.489 13.295 1.00 36.22 72 LYS A C 1
ATOM 577 O O . LYS A 1 72 ? 10.085 4.657 13.629 1.00 36.22 72 LYS A O 1
ATOM 582 N N . GLY A 1 73 ? 9.544 2.492 13.857 1.00 42.56 73 GLY A N 1
ATOM 583 C CA . GLY A 1 73 ? 8.707 2.680 15.060 1.00 42.56 73 GLY A CA 1
ATOM 584 C C . GLY A 1 73 ? 7.485 1.762 15.226 1.00 42.56 73 GLY A C 1
ATOM 585 O O . GLY A 1 73 ? 6.789 1.893 16.226 1.00 42.56 73 GLY A O 1
ATOM 586 N N . GLY A 1 74 ? 7.202 0.851 14.287 1.00 47.66 74 GLY A N 1
ATOM 587 C CA . GLY A 1 74 ? 6.060 -0.070 14.346 1.00 47.66 74 GLY A CA 1
ATOM 588 C C . GLY A 1 74 ? 5.596 -0.553 12.965 1.00 47.66 74 GLY A C 1
ATOM 589 O O . GLY A 1 74 ? 5.972 0.006 11.936 1.00 47.66 74 GLY A O 1
ATOM 590 N N . TYR A 1 75 ? 4.785 -1.614 12.935 1.00 50.00 75 TYR A N 1
ATOM 591 C CA . TYR A 1 75 ? 4.150 -2.129 11.714 1.00 50.00 75 TYR A CA 1
ATOM 592 C C . TYR A 1 75 ? 3.003 -1.209 11.254 1.00 50.00 75 TYR A C 1
ATOM 594 O O . TYR A 1 75 ? 2.208 -0.774 12.084 1.00 50.00 75 TYR A O 1
ATOM 602 N N . TRP A 1 76 ? 2.890 -0.936 9.946 1.00 53.22 76 TRP A N 1
ATOM 603 C CA . TRP A 1 76 ? 1.783 -0.141 9.382 1.00 53.22 76 TRP A CA 1
ATOM 604 C C . TRP A 1 76 ? 0.492 -0.939 9.200 1.00 53.22 76 TRP A C 1
ATOM 606 O O . TRP A 1 76 ? -0.590 -0.366 9.254 1.00 53.22 76 TRP A O 1
ATOM 616 N N . LEU A 1 77 ? 0.604 -2.252 8.993 1.00 56.75 77 LEU A N 1
ATOM 617 C CA . LEU A 1 77 ? -0.521 -3.138 8.711 1.00 56.75 77 LEU A CA 1
ATOM 618 C C . LEU A 1 77 ? -0.550 -4.275 9.742 1.00 56.75 77 LEU A C 1
ATOM 620 O O . LEU A 1 77 ? 0.118 -5.290 9.554 1.00 56.75 77 LEU A O 1
ATOM 624 N N . PRO A 1 78 ? -1.299 -4.130 10.846 1.00 51.50 78 PRO A N 1
ATOM 625 C CA . PRO A 1 78 ? -1.586 -5.237 11.757 1.00 51.50 78 PRO A CA 1
ATOM 626 C C . PRO A 1 78 ? -2.725 -6.148 11.249 1.00 51.50 78 PRO A C 1
ATOM 628 O O . PRO A 1 78 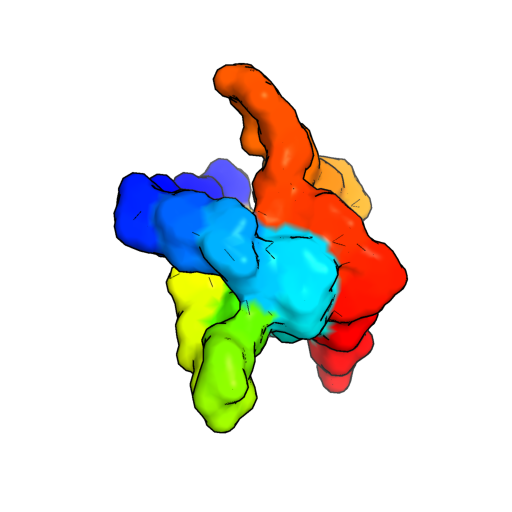? -3.117 -7.082 11.946 1.00 51.50 78 PRO A O 1
ATOM 631 N N . CYS A 1 79 ? -3.290 -5.867 10.067 1.00 48.72 79 CYS A N 1
ATOM 632 C CA . CYS A 1 79 ? -4.467 -6.553 9.538 1.00 48.72 79 CYS A CA 1
ATOM 633 C C . CYS A 1 79 ? -4.228 -8.056 9.311 1.00 48.72 79 CYS A C 1
ATOM 635 O O . CYS A 1 79 ? -3.315 -8.462 8.595 1.00 48.72 79 CYS A O 1
ATOM 637 N N . THR A 1 80 ? -5.110 -8.881 9.879 1.00 45.75 80 THR A N 1
ATOM 638 C CA . THR A 1 80 ? -5.130 -10.347 9.731 1.00 45.75 80 THR A CA 1
ATOM 639 C C . THR A 1 80 ? -6.050 -10.831 8.601 1.00 45.75 80 THR A C 1
ATOM 641 O O . THR A 1 80 ? -6.147 -12.035 8.367 1.00 45.75 80 THR A O 1
ATOM 644 N N . LYS A 1 81 ? -6.736 -9.918 7.894 1.00 44.22 81 LYS A N 1
ATOM 645 C CA . LYS A 1 81 ? -7.671 -10.220 6.796 1.00 44.22 81 LYS A CA 1
ATOM 646 C C . LYS A 1 81 ? -7.546 -9.200 5.660 1.00 44.22 81 LYS A C 1
ATOM 648 O O . LYS A 1 81 ? -8.342 -8.270 5.557 1.00 44.22 81 LYS A O 1
ATOM 653 N N . CYS A 1 82 ? -6.560 -9.397 4.792 1.00 49.12 82 CYS A N 1
ATOM 654 C CA . CYS A 1 82 ? -6.492 -8.691 3.514 1.00 49.12 82 CYS A CA 1
ATOM 655 C C . CYS A 1 82 ? -7.410 -9.390 2.504 1.00 49.12 82 CYS A C 1
ATOM 657 O O . CYS A 1 82 ? -7.275 -10.597 2.293 1.00 49.12 82 CYS A O 1
ATOM 659 N N . VAL A 1 83 ? -8.323 -8.649 1.873 1.00 46.97 83 VAL A N 1
ATOM 660 C CA . VAL A 1 83 ? -9.035 -9.137 0.686 1.00 46.97 83 VAL A CA 1
ATOM 661 C C . VAL A 1 83 ? -8.174 -8.771 -0.518 1.00 46.97 83 VAL A C 1
ATOM 663 O O . VAL A 1 83 ? -8.014 -7.596 -0.843 1.00 46.97 83 VAL A O 1
ATOM 666 N N . TYR A 1 84 ? -7.546 -9.782 -1.114 1.00 41.28 84 TYR A N 1
ATOM 667 C CA . TYR A 1 84 ? -6.840 -9.665 -2.386 1.00 41.28 84 TYR A CA 1
ATOM 668 C C . TYR A 1 84 ? -7.749 -10.246 -3.467 1.00 41.28 84 TYR A C 1
ATOM 670 O O . TYR A 1 84 ? -7.874 -11.467 -3.578 1.00 41.28 84 TYR A O 1
ATOM 678 N N . GLU A 1 85 ? -8.423 -9.378 -4.215 1.00 36.62 85 GLU A N 1
ATOM 679 C CA . GLU A 1 85 ? -9.165 -9.771 -5.413 1.00 36.62 85 GLU A CA 1
ATOM 680 C C . GLU A 1 85 ? -8.268 -9.545 -6.635 1.00 36.62 85 GLU A C 1
ATOM 682 O O . GLU A 1 85 ? -7.601 -8.518 -6.745 1.00 36.62 85 GLU A O 1
ATOM 687 N N . ARG A 1 86 ? -8.175 -10.579 -7.479 1.00 39.22 86 ARG A N 1
ATOM 688 C CA . ARG A 1 86 ? -7.413 -10.589 -8.734 1.00 39.22 86 ARG A CA 1
ATOM 689 C C . ARG A 1 86 ? -8.262 -10.082 -9.884 1.00 39.22 86 ARG A C 1
ATOM 691 O O . ARG A 1 86 ? -9.455 -10.454 -9.901 1.00 39.22 86 ARG A O 1
#

Sequence (86 aa):
MLIILTETQKEVLKKFGSGKLCIDSTHGTNQYNFNLTTIVVIDEFGEGYPAAFCISTKIDERHMTFFFFKNKGGYWLPCTKCVYER

Organism: NCBI:txid13131

pLDDT: mean 80.43, std 17.4, range [36.22, 94.0]

InterPro domains:
  IPR048324 ZSWIM1/3, RNaseH-like domain [PF21056] (2-68)